Protein AF-A0AA39WUG6-F1 (afdb_monomer_lite)

Organism: NCBI:txid252184

Foldseek 3Di:
DDVVVVVVVVVVVVVVVVVVVVVVCVQQPPVPPPCSCSNVVVVCVVVVVVVVVVVVVVVVVVVVVVD

Sequence (67 aa):
MWPEARAIAVALPSCAGNAGNIYGAYLFPAESAPKYLIGFGMFSGTLGLGAAVLVLFHCLMMRRKQD

Secondary structure (DSSP, 8-state):
--HHHHHHHHHHHHHHHHHHHHHHHHHS-GGGTTT-HHHHHHHHHHHHHHHHHHHHHHHHHHHHT--

Structure (mmCIF, N/CA/C/O backbone):
data_AF-A0AA39WUG6-F1
#
_entry.id   AF-A0AA39WUG6-F1
#
loop_
_atom_site.group_PDB
_atom_site.id
_atom_site.type_symbol
_atom_site.label_atom_id
_atom_site.label_alt_id
_atom_site.label_comp_id
_atom_site.label_asym_id
_atom_site.label_entity_id
_atom_site.label_seq_id
_atom_site.pdbx_PDB_ins_code
_atom_site.Cartn_x
_atom_site.Cartn_y
_atom_site.Cartn_z
_atom_site.occupancy
_atom_site.B_iso_or_equiv
_atom_site.auth_seq_id
_atom_site.auth_comp_id
_atom_site.auth_asym_id
_atom_site.auth_atom_id
_atom_site.pdbx_PDB_model_num
ATOM 1 N N . MET A 1 1 ? -28.170 3.927 1.264 1.00 56.59 1 MET A N 1
ATOM 2 C CA . MET A 1 1 ? -26.725 4.113 0.980 1.00 56.59 1 MET A CA 1
ATOM 3 C C . MET A 1 1 ? -26.594 4.798 -0.371 1.00 56.59 1 MET A C 1
ATOM 5 O O . MET A 1 1 ? -27.294 4.380 -1.280 1.00 56.59 1 MET A O 1
ATOM 9 N N . TRP A 1 2 ? -25.815 5.875 -0.480 1.00 81.38 2 TRP A N 1
ATOM 10 C CA . TRP A 1 2 ? -25.820 6.783 -1.638 1.00 81.38 2 TRP A CA 1
ATOM 11 C C . TRP A 1 2 ? -25.135 6.111 -2.848 1.00 81.38 2 TRP A C 1
ATOM 13 O O . TRP A 1 2 ? -23.945 5.785 -2.748 1.00 81.38 2 TRP A O 1
ATOM 23 N N . PRO A 1 3 ? -25.859 5.813 -3.948 1.00 89.12 3 PRO A N 1
ATOM 24 C CA . PRO A 1 3 ? -25.319 5.087 -5.103 1.00 89.12 3 PRO A CA 1
ATOM 25 C C . PRO A 1 3 ? -24.084 5.743 -5.728 1.00 89.12 3 PRO A C 1
ATOM 27 O O . PRO A 1 3 ? -23.173 5.045 -6.169 1.00 89.12 3 PRO A O 1
ATOM 30 N N . GLU A 1 4 ? -24.035 7.071 -5.712 1.00 87.69 4 GLU A N 1
ATOM 31 C CA . GLU A 1 4 ? -22.975 7.909 -6.265 1.00 87.69 4 GLU A CA 1
ATOM 32 C C . GLU A 1 4 ? -21.673 7.708 -5.487 1.00 87.69 4 GLU A C 1
ATOM 34 O O . GLU A 1 4 ? -20.631 7.406 -6.067 1.00 87.69 4 GLU A O 1
ATOM 39 N N . ALA A 1 5 ? -21.745 7.770 -4.154 1.00 89.88 5 ALA A N 1
ATOM 40 C CA . ALA A 1 5 ? -20.597 7.523 -3.285 1.00 89.88 5 ALA A CA 1
ATOM 41 C C . ALA A 1 5 ? -20.047 6.099 -3.464 1.00 89.88 5 ALA A C 1
ATOM 43 O O . ALA A 1 5 ? -18.834 5.893 -3.471 1.00 89.88 5 ALA A O 1
ATOM 44 N N . ARG A 1 6 ? -20.928 5.110 -3.668 1.00 89.00 6 ARG A N 1
ATOM 45 C CA . ARG A 1 6 ? -20.523 3.722 -3.925 1.00 89.00 6 ARG A CA 1
ATOM 46 C C . ARG A 1 6 ? -19.845 3.563 -5.287 1.00 89.00 6 ARG A C 1
ATOM 48 O O . ARG A 1 6 ? -18.849 2.854 -5.376 1.00 89.00 6 ARG A O 1
ATOM 55 N N . ALA A 1 7 ? -20.361 4.213 -6.328 1.00 90.50 7 ALA A N 1
ATOM 56 C CA . ALA A 1 7 ? -19.754 4.181 -7.656 1.00 90.50 7 ALA A CA 1
ATOM 57 C C . ALA A 1 7 ? -18.332 4.765 -7.629 1.00 90.50 7 ALA A C 1
ATOM 59 O O . ALA A 1 7 ? -17.405 4.148 -8.149 1.00 90.50 7 ALA A O 1
ATOM 60 N N . ILE A 1 8 ? -18.143 5.895 -6.938 1.00 90.69 8 ILE A N 1
ATOM 61 C CA . ILE A 1 8 ? -16.827 6.527 -6.754 1.00 90.69 8 ILE A CA 1
ATOM 62 C C . ILE A 1 8 ? -15.889 5.608 -5.955 1.00 90.69 8 ILE A C 1
ATOM 64 O O . ILE A 1 8 ? -14.747 5.391 -6.359 1.00 90.69 8 ILE A O 1
ATOM 68 N N . ALA A 1 9 ? -16.377 5.018 -4.858 1.00 92.06 9 ALA A N 1
ATOM 69 C CA . ALA A 1 9 ? -15.586 4.128 -4.008 1.00 92.06 9 ALA A CA 1
ATOM 70 C C . ALA A 1 9 ? -15.082 2.872 -4.738 1.00 92.06 9 ALA A C 1
ATOM 72 O O . ALA A 1 9 ? -14.020 2.362 -4.396 1.00 92.06 9 ALA A O 1
ATOM 73 N N . VAL A 1 10 ? -15.816 2.381 -5.741 1.00 91.31 10 VAL A N 1
ATOM 74 C CA . VAL A 1 10 ? -15.403 1.228 -6.559 1.00 91.31 10 VAL A CA 1
ATOM 75 C C . VAL A 1 10 ? -14.510 1.652 -7.727 1.00 91.31 10 VAL A C 1
ATOM 77 O O . VAL A 1 10 ? -13.543 0.960 -8.037 1.00 91.31 10 VAL A O 1
ATOM 80 N N . ALA A 1 11 ? -14.786 2.799 -8.353 1.00 93.44 11 ALA A N 1
ATOM 81 C CA . ALA A 1 11 ? -14.002 3.290 -9.485 1.00 93.44 11 ALA A CA 1
ATOM 82 C C . ALA A 1 11 ? -12.550 3.625 -9.099 1.00 93.44 11 ALA A C 1
ATOM 84 O O . ALA A 1 11 ? -11.628 3.333 -9.860 1.00 93.44 11 ALA A O 1
ATOM 85 N N . LEU A 1 12 ? -12.329 4.199 -7.911 1.00 93.88 12 LEU A N 1
ATOM 86 C CA . LEU A 1 12 ? -10.999 4.621 -7.459 1.00 93.88 12 LEU A CA 1
ATOM 87 C C . LEU A 1 12 ? -9.979 3.460 -7.370 1.00 93.88 12 LEU A C 1
ATOM 89 O O . LEU A 1 12 ? -8.924 3.569 -8.001 1.00 93.88 12 LEU A O 1
ATOM 93 N N . PRO A 1 13 ? -10.258 2.333 -6.679 1.00 91.19 13 PRO A N 1
ATOM 94 C CA . PRO A 1 13 ? -9.373 1.166 -6.676 1.00 91.19 13 PRO A CA 1
ATOM 95 C C . PRO A 1 13 ? -9.107 0.597 -8.072 1.00 91.19 13 PRO A C 1
ATOM 97 O O . PRO A 1 13 ? -7.979 0.212 -8.374 1.00 91.19 13 PRO A O 1
ATOM 100 N N . SER A 1 14 ? -10.120 0.566 -8.942 1.00 92.94 14 SER A N 1
ATOM 101 C CA . SER A 1 14 ? -9.966 0.074 -10.315 1.00 92.94 14 SER A CA 1
ATOM 102 C C . SER A 1 14 ? -9.033 0.960 -11.144 1.00 92.94 14 SER A C 1
ATOM 104 O O . SER A 1 14 ? -8.164 0.448 -11.851 1.00 92.94 14 SER A O 1
ATOM 106 N N . CYS A 1 15 ? -9.153 2.285 -11.029 1.00 92.81 15 CYS A N 1
ATOM 107 C CA . CYS A 1 15 ? -8.231 3.229 -11.664 1.00 92.81 15 CYS A CA 1
ATOM 108 C C . CYS A 1 15 ? -6.798 3.065 -11.136 1.00 92.81 15 CYS A C 1
ATOM 110 O O . CYS A 1 15 ? -5.859 3.012 -11.929 1.00 92.81 15 CYS A O 1
ATOM 112 N N . ALA A 1 16 ? -6.624 2.923 -9.818 1.00 90.31 16 ALA A N 1
ATOM 113 C CA . ALA A 1 16 ? -5.317 2.690 -9.205 1.00 90.31 16 ALA A CA 1
ATOM 114 C C . ALA A 1 16 ? -4.674 1.369 -9.671 1.00 90.31 16 ALA A C 1
ATOM 116 O O . ALA A 1 16 ? -3.475 1.334 -9.943 1.00 90.31 16 ALA A O 1
ATOM 117 N N . GLY A 1 17 ? -5.463 0.302 -9.834 1.00 86.38 17 GLY A N 1
ATOM 118 C CA . GLY A 1 17 ? -4.987 -0.973 -10.379 1.00 86.38 17 GLY A CA 1
ATOM 119 C C . GLY A 1 17 ? -4.496 -0.855 -11.824 1.00 86.38 17 GLY A C 1
ATOM 120 O O . GLY A 1 17 ? -3.413 -1.337 -12.154 1.00 86.38 17 GLY A O 1
ATOM 121 N N . ASN A 1 18 ? -5.244 -0.146 -12.675 1.00 90.38 18 ASN A N 1
ATOM 122 C CA . ASN A 1 18 ? -4.822 0.116 -14.053 1.00 90.38 18 ASN A CA 1
ATOM 123 C C . ASN A 1 18 ? -3.558 0.988 -14.121 1.00 90.38 18 ASN A C 1
ATOM 125 O O . ASN A 1 18 ? -2.669 0.703 -14.922 1.00 90.38 18 ASN A O 1
ATOM 129 N N . ALA A 1 19 ? -3.429 1.993 -13.249 1.00 87.50 19 ALA A N 1
ATOM 130 C CA . ALA A 1 19 ? -2.197 2.772 -13.127 1.00 87.50 19 ALA A CA 1
ATOM 131 C C . ALA A 1 19 ? -1.013 1.885 -12.704 1.00 87.50 19 ALA A C 1
ATOM 133 O O . ALA A 1 19 ? 0.055 1.943 -13.312 1.00 87.50 19 ALA A O 1
ATOM 134 N N . GLY A 1 20 ? -1.214 1.004 -11.719 1.00 84.06 20 GLY A N 1
ATOM 135 C CA . GLY A 1 20 ? -0.210 0.048 -11.248 1.00 84.06 20 GLY A CA 1
ATOM 136 C C . GLY A 1 20 ? 0.348 -0.862 -12.346 1.00 84.06 20 GLY A C 1
ATOM 137 O O . GLY A 1 20 ? 1.543 -1.135 -12.342 1.00 84.06 20 GLY A O 1
ATOM 138 N N . ASN A 1 21 ? -0.465 -1.270 -13.327 1.00 81.56 21 ASN A N 1
ATOM 139 C CA . ASN A 1 21 ? 0.008 -2.060 -14.473 1.00 81.56 21 ASN A CA 1
ATOM 140 C C . ASN A 1 21 ? 1.016 -1.298 -15.347 1.00 81.56 21 ASN A C 1
ATOM 142 O O . ASN A 1 21 ? 2.001 -1.880 -15.797 1.00 81.56 21 ASN A O 1
ATOM 146 N N . ILE A 1 22 ? 0.805 0.005 -15.551 1.00 84.06 22 ILE A N 1
ATOM 147 C CA . ILE A 1 22 ? 1.738 0.855 -16.303 1.00 84.06 22 ILE A CA 1
ATOM 148 C C . ILE A 1 22 ? 3.037 1.032 -15.504 1.00 84.06 22 ILE A C 1
ATOM 150 O O . ILE A 1 22 ? 4.130 0.911 -16.055 1.00 84.06 22 ILE A O 1
ATOM 154 N N . TYR A 1 23 ? 2.933 1.243 -14.188 1.00 76.94 23 TYR A N 1
ATOM 155 C CA . TYR A 1 23 ? 4.100 1.336 -13.304 1.00 76.94 23 TYR A CA 1
ATOM 156 C C . TYR A 1 23 ? 4.858 0.009 -13.164 1.00 76.94 23 TYR A C 1
ATOM 158 O O . TYR A 1 23 ? 6.079 0.014 -13.023 1.00 76.94 23 TYR A O 1
ATOM 166 N N . GLY A 1 24 ? 4.170 -1.129 -13.259 1.00 69.38 24 GLY A N 1
ATOM 167 C CA . GLY A 1 24 ? 4.769 -2.460 -13.198 1.00 69.38 24 GLY A CA 1
ATOM 168 C C . GLY A 1 24 ? 5.840 -2.679 -14.268 1.00 69.38 24 GLY A C 1
ATOM 169 O O . GLY A 1 24 ? 6.875 -3.268 -13.974 1.00 69.38 24 GLY A O 1
ATOM 170 N N . ALA A 1 25 ? 5.661 -2.125 -15.472 1.00 72.31 25 ALA A N 1
ATOM 171 C CA . ALA A 1 25 ? 6.664 -2.204 -16.537 1.00 72.31 25 ALA A CA 1
ATOM 172 C C . ALA A 1 25 ? 7.990 -1.506 -16.169 1.00 72.31 25 ALA A C 1
ATOM 174 O O . ALA A 1 25 ? 9.059 -1.973 -16.552 1.00 72.31 25 ALA A O 1
ATOM 175 N N . TYR A 1 26 ? 7.934 -0.432 -15.375 1.00 67.56 26 TYR A N 1
ATOM 176 C CA . TYR A 1 26 ? 9.122 0.250 -14.847 1.00 67.56 26 TYR A CA 1
ATOM 177 C C . TYR A 1 26 ? 9.723 -0.462 -13.633 1.00 67.56 26 TYR A C 1
ATOM 179 O O . TYR A 1 26 ? 10.906 -0.308 -13.340 1.00 67.56 26 TYR A O 1
ATOM 187 N N . LEU A 1 27 ? 8.913 -1.251 -12.931 1.00 65.50 27 LEU A N 1
A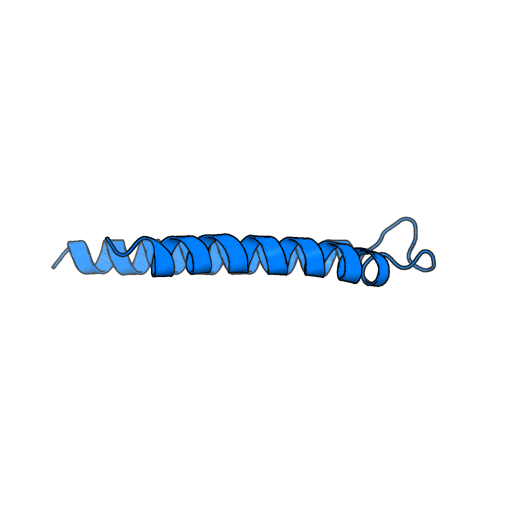TOM 188 C CA . LEU A 1 27 ? 9.320 -1.997 -11.748 1.00 65.50 27 LEU A CA 1
ATOM 189 C C . LEU A 1 27 ? 10.086 -3.288 -12.070 1.00 65.50 27 LEU A C 1
ATOM 191 O O . LEU A 1 27 ? 10.851 -3.785 -11.241 1.00 65.50 27 LEU A O 1
ATOM 195 N N . PHE A 1 28 ? 9.895 -3.817 -13.280 1.00 63.19 28 PHE A N 1
ATOM 196 C CA . PHE A 1 28 ? 10.604 -4.979 -13.809 1.00 63.19 28 PHE A CA 1
ATOM 197 C C . PHE A 1 28 ? 11.512 -4.587 -14.988 1.00 63.19 28 PHE A C 1
ATOM 199 O O . PHE A 1 28 ? 11.263 -5.010 -16.119 1.00 63.19 28 PHE A O 1
ATOM 206 N N . PRO A 1 29 ? 12.580 -3.796 -14.769 1.00 64.69 29 PRO A N 1
ATOM 207 C CA . PRO A 1 29 ? 13.504 -3.464 -15.845 1.00 64.69 29 PRO A CA 1
ATOM 208 C C . PRO A 1 29 ? 14.193 -4.736 -16.357 1.00 64.69 29 PRO A C 1
ATOM 210 O O . PRO A 1 29 ? 14.661 -5.564 -15.570 1.00 64.69 29 PRO A O 1
ATOM 213 N N . ALA A 1 30 ? 14.284 -4.883 -17.682 1.00 61.88 30 ALA A N 1
ATOM 214 C CA . ALA A 1 30 ? 14.929 -6.031 -18.331 1.00 61.88 30 ALA A CA 1
ATOM 215 C C . ALA A 1 30 ? 16.405 -6.201 -17.914 1.00 61.88 30 ALA A C 1
ATOM 217 O O . ALA A 1 30 ? 16.923 -7.313 -17.905 1.00 61.88 30 ALA A O 1
ATOM 218 N N . GLU A 1 31 ? 17.049 -5.110 -17.491 1.00 61.66 31 GLU A N 1
ATOM 219 C CA . GLU A 1 31 ? 18.426 -5.071 -16.987 1.00 61.66 31 GLU A CA 1
ATOM 220 C C . GLU A 1 31 ? 18.612 -5.818 -15.650 1.00 61.66 31 GLU A C 1
ATOM 222 O O . GLU A 1 31 ? 19.710 -6.257 -15.328 1.00 61.66 31 GLU A O 1
ATOM 227 N N . SER A 1 32 ? 17.536 -6.019 -14.877 1.00 58.69 32 SER A N 1
ATOM 228 C CA . SER A 1 32 ? 17.555 -6.742 -13.591 1.00 58.69 32 SER A CA 1
ATOM 229 C C . SER A 1 32 ? 17.104 -8.207 -13.696 1.00 58.69 32 SER A C 1
ATOM 231 O O . SER A 1 32 ? 16.876 -8.875 -12.676 1.00 58.69 32 SER A O 1
ATOM 233 N N . ALA A 1 33 ? 16.953 -8.723 -14.918 1.00 56.56 33 ALA A N 1
ATOM 234 C CA . ALA A 1 33 ? 16.673 -10.133 -15.157 1.00 56.56 33 ALA A CA 1
ATOM 235 C C . ALA A 1 33 ? 17.883 -11.003 -14.748 1.00 56.56 33 ALA A C 1
ATOM 237 O O . ALA A 1 33 ? 19.025 -10.590 -14.944 1.00 56.56 33 ALA A O 1
ATOM 238 N N . PRO A 1 34 ? 17.688 -12.210 -14.178 1.00 63.78 34 PRO A N 1
ATOM 239 C CA . PRO A 1 34 ? 16.425 -12.933 -13.975 1.00 63.78 34 PRO A CA 1
ATOM 240 C C . PRO A 1 34 ? 15.805 -12.745 -12.579 1.00 63.78 34 PRO A C 1
ATOM 242 O O . PRO A 1 34 ? 14.746 -13.297 -12.292 1.00 63.78 34 PRO A O 1
ATOM 245 N N . LYS A 1 35 ? 16.489 -12.037 -11.673 1.00 61.34 35 LYS A N 1
ATOM 246 C CA . LYS A 1 35 ? 16.184 -12.071 -10.235 1.00 61.34 35 LYS A CA 1
ATOM 247 C C . LYS A 1 35 ? 15.186 -10.997 -9.791 1.00 61.34 35 LYS A C 1
ATOM 249 O O . LYS A 1 35 ? 14.597 -11.164 -8.729 1.00 61.34 35 LYS A O 1
ATOM 254 N N . TYR A 1 36 ? 15.006 -9.921 -10.571 1.00 66.44 36 TYR A N 1
ATOM 255 C CA . TYR A 1 36 ? 14.002 -8.859 -10.369 1.00 66.44 36 TYR A CA 1
ATOM 256 C C . TYR A 1 36 ? 13.813 -8.439 -8.900 1.00 66.44 36 TYR A C 1
ATOM 258 O O . TYR A 1 36 ? 12.692 -8.271 -8.417 1.00 66.44 36 TYR A O 1
ATOM 266 N N . LEU A 1 37 ? 14.925 -8.283 -8.173 1.00 66.31 37 LEU A N 1
ATOM 267 C CA . LEU A 1 37 ? 14.923 -8.095 -6.716 1.00 66.31 37 LEU A CA 1
ATOM 268 C C . LEU A 1 37 ? 14.150 -6.842 -6.290 1.00 66.31 37 LEU A C 1
ATOM 270 O O . LEU A 1 37 ? 13.533 -6.833 -5.229 1.00 66.31 37 LEU A O 1
ATOM 274 N N . ILE A 1 38 ? 14.146 -5.812 -7.139 1.00 73.38 38 ILE A N 1
ATOM 275 C CA . ILE A 1 38 ? 13.433 -4.552 -6.907 1.00 73.38 38 ILE A CA 1
ATOM 276 C C . ILE A 1 38 ? 11.918 -4.776 -6.979 1.00 73.38 38 ILE A C 1
ATOM 278 O O . ILE A 1 38 ? 11.202 -4.429 -6.040 1.00 73.38 38 ILE A O 1
ATOM 282 N N . GLY A 1 39 ? 11.434 -5.424 -8.044 1.00 73.25 39 GLY A N 1
ATOM 283 C CA . GLY A 1 39 ? 10.019 -5.760 -8.188 1.00 73.25 39 GLY A CA 1
ATOM 284 C C . GLY A 1 39 ? 9.538 -6.690 -7.074 1.00 73.25 39 GLY A C 1
ATOM 285 O O . GLY A 1 39 ? 8.547 -6.402 -6.405 1.00 73.25 39 GLY A O 1
ATOM 286 N N . PHE A 1 40 ? 10.286 -7.761 -6.798 1.00 77.00 40 PHE A N 1
ATOM 287 C CA . PHE A 1 40 ? 9.953 -8.707 -5.732 1.00 77.00 40 PHE A CA 1
ATOM 288 C C . PHE A 1 40 ? 9.944 -8.053 -4.341 1.00 77.00 40 PHE A C 1
ATOM 290 O O . PHE A 1 40 ? 9.021 -8.277 -3.555 1.00 77.00 40 PHE A O 1
ATOM 297 N N . GLY A 1 41 ? 10.937 -7.211 -4.041 1.00 80.12 41 GLY A N 1
ATOM 298 C CA . GLY A 1 41 ? 11.034 -6.480 -2.778 1.00 80.12 41 GLY A CA 1
ATOM 299 C C . GLY A 1 41 ? 9.882 -5.497 -2.575 1.00 80.12 41 GLY A C 1
ATOM 300 O O . GLY A 1 41 ? 9.304 -5.445 -1.493 1.00 80.12 41 GLY A O 1
ATOM 301 N N . MET A 1 42 ? 9.480 -4.772 -3.622 1.00 79.44 42 MET A N 1
ATOM 302 C CA . MET A 1 42 ? 8.357 -3.842 -3.519 1.00 79.44 42 MET A CA 1
ATOM 303 C C . MET A 1 42 ? 7.035 -4.578 -3.284 1.00 79.44 42 MET A C 1
ATOM 305 O O . MET A 1 42 ? 6.303 -4.223 -2.362 1.00 79.44 42 MET A O 1
ATOM 309 N N . PHE A 1 43 ? 6.72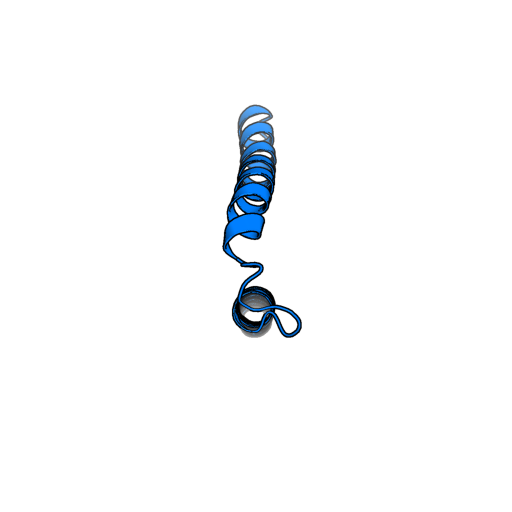5 -5.626 -4.056 1.00 82.69 43 PHE A N 1
ATOM 310 C CA . PHE A 1 43 ? 5.479 -6.378 -3.862 1.00 82.69 43 PHE A CA 1
ATOM 311 C C . PHE A 1 43 ? 5.426 -7.059 -2.491 1.00 82.69 43 PHE A C 1
ATOM 313 O O . PHE A 1 43 ? 4.439 -6.902 -1.771 1.00 82.69 43 PHE A O 1
ATOM 320 N N . SER A 1 44 ? 6.491 -7.760 -2.094 1.00 85.06 44 SER A N 1
ATOM 321 C CA . SER A 1 44 ? 6.556 -8.413 -0.779 1.00 85.06 44 SER A CA 1
ATOM 322 C C . SER A 1 44 ? 6.506 -7.412 0.380 1.00 85.06 44 SER A C 1
ATOM 324 O O . SER A 1 44 ? 5.804 -7.660 1.359 1.00 85.06 44 SER A O 1
ATOM 326 N N . GLY A 1 45 ? 7.161 -6.253 0.257 1.00 87.12 45 GLY A N 1
ATOM 327 C CA . GLY A 1 45 ? 7.105 -5.185 1.254 1.00 87.12 45 GLY A CA 1
ATOM 328 C C . GLY A 1 45 ? 5.713 -4.569 1.384 1.00 87.12 45 GLY A C 1
ATOM 329 O O . GLY A 1 45 ? 5.213 -4.410 2.496 1.00 87.12 45 GLY A O 1
ATOM 330 N N . THR A 1 46 ? 5.048 -4.281 0.263 1.00 88.38 46 THR A N 1
ATOM 331 C CA . THR A 1 46 ? 3.710 -3.663 0.272 1.00 88.38 46 THR A CA 1
ATOM 332 C C . THR A 1 46 ? 2.655 -4.623 0.833 1.00 88.38 46 THR A C 1
ATOM 334 O O . THR A 1 46 ? 1.823 -4.227 1.649 1.00 88.38 46 THR A O 1
ATOM 337 N N . LEU A 1 47 ? 2.725 -5.905 0.458 1.00 88.88 47 LEU A N 1
ATOM 338 C CA . LEU A 1 47 ? 1.858 -6.956 0.999 1.00 88.88 47 LEU A CA 1
ATOM 339 C C . LEU A 1 47 ? 2.131 -7.212 2.486 1.00 88.88 47 LEU A C 1
ATOM 341 O O . LEU A 1 47 ? 1.192 -7.313 3.275 1.00 88.88 47 LEU A O 1
ATOM 345 N N . GLY A 1 48 ? 3.406 -7.277 2.879 1.00 91.88 48 GLY A N 1
ATOM 346 C CA . GLY A 1 48 ? 3.819 -7.482 4.266 1.00 91.88 48 GLY A CA 1
ATOM 347 C C . GLY A 1 48 ? 3.379 -6.341 5.184 1.00 91.88 48 GLY A C 1
ATOM 348 O O . GLY A 1 48 ? 2.825 -6.593 6.253 1.00 91.88 48 GLY A O 1
ATOM 349 N N . LEU A 1 49 ? 3.544 -5.089 4.747 1.00 93.38 49 LEU A N 1
ATOM 350 C CA . LEU A 1 49 ? 3.055 -3.914 5.470 1.00 93.38 49 LEU A CA 1
ATOM 351 C C . LEU A 1 49 ? 1.527 -3.949 5.609 1.00 93.38 49 LEU A C 1
ATOM 353 O O . LEU A 1 49 ? 1.008 -3.748 6.705 1.00 93.38 49 LEU A O 1
ATOM 357 N N . GLY A 1 50 ? 0.804 -4.243 4.523 1.00 90.25 50 GLY A N 1
ATOM 358 C CA . GLY A 1 50 ? -0.656 -4.355 4.547 1.00 90.25 50 GLY A CA 1
ATOM 359 C C . GLY A 1 50 ? -1.143 -5.415 5.538 1.00 90.25 50 GLY A C 1
ATOM 360 O O . GLY A 1 50 ? -2.029 -5.146 6.350 1.00 90.25 50 GLY A O 1
ATOM 361 N N . ALA A 1 51 ? -0.513 -6.592 5.537 1.00 92.94 51 ALA A N 1
ATOM 362 C CA . ALA A 1 51 ? -0.801 -7.649 6.499 1.00 92.94 51 ALA A CA 1
ATOM 363 C C . ALA A 1 51 ? -0.498 -7.214 7.942 1.00 92.94 51 ALA A C 1
ATOM 365 O O . ALA A 1 51 ? -1.323 -7.428 8.828 1.00 92.94 51 ALA A O 1
ATOM 366 N N . ALA A 1 52 ? 0.638 -6.553 8.185 1.00 95.00 52 ALA A N 1
ATOM 367 C CA . ALA A 1 52 ? 1.001 -6.057 9.511 1.00 95.00 52 ALA A CA 1
ATOM 368 C C . ALA A 1 52 ? -0.009 -5.028 10.043 1.00 95.00 52 ALA A C 1
ATOM 370 O O . ALA A 1 52 ? -0.410 -5.104 11.203 1.00 95.00 52 ALA A O 1
ATOM 371 N N . VAL A 1 53 ? -0.471 -4.105 9.194 1.00 94.81 53 VAL A N 1
ATOM 372 C CA . VAL A 1 53 ? -1.500 -3.117 9.554 1.00 94.81 53 VAL A CA 1
ATOM 373 C C . VAL A 1 53 ? -2.832 -3.799 9.868 1.00 94.81 53 VAL A C 1
ATOM 375 O O . VAL A 1 53 ? -3.470 -3.445 10.858 1.00 94.81 53 VAL A O 1
ATOM 378 N N . LEU A 1 54 ? -3.242 -4.798 9.082 1.00 93.00 54 LEU A N 1
ATOM 379 C CA . LEU A 1 54 ? -4.465 -5.561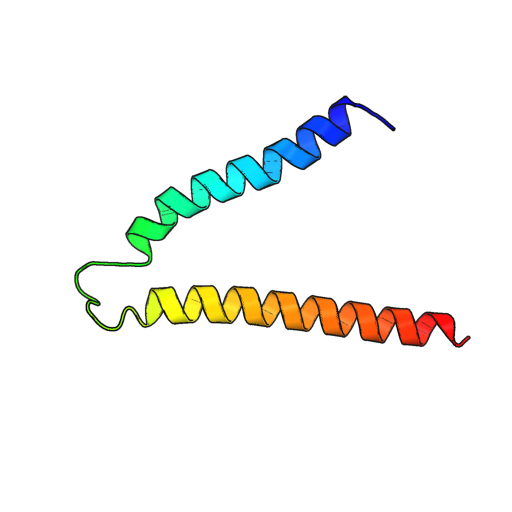 9.345 1.00 93.00 54 LEU A CA 1
ATOM 380 C C . LEU A 1 54 ? -4.387 -6.337 10.661 1.00 93.00 54 LEU A C 1
ATOM 382 O O . LEU A 1 54 ? -5.333 -6.299 11.445 1.00 93.00 54 LEU A O 1
ATOM 386 N N . VAL A 1 55 ? -3.260 -6.999 10.930 1.00 95.00 55 VAL A N 1
ATOM 387 C CA . VAL A 1 55 ? -3.025 -7.707 12.195 1.00 95.00 55 VAL A CA 1
ATOM 388 C C . VAL A 1 55 ? -3.045 -6.725 13.363 1.00 95.00 55 VAL A C 1
ATOM 390 O O . VAL A 1 55 ? -3.731 -6.972 14.351 1.00 95.00 55 VAL A O 1
ATOM 393 N N . LEU A 1 56 ? -2.364 -5.582 13.242 1.00 94.75 56 LEU A N 1
ATOM 394 C CA . LEU A 1 56 ? -2.361 -4.542 14.268 1.00 94.75 56 LEU A CA 1
ATOM 395 C C . LEU A 1 56 ? -3.779 -4.034 14.542 1.00 94.75 56 LEU A C 1
ATOM 397 O O . LEU A 1 56 ? -4.204 -3.983 15.693 1.00 94.75 56 LEU A O 1
ATOM 401 N N . PHE A 1 57 ? -4.527 -3.700 13.492 1.00 92.94 57 PHE A N 1
ATOM 402 C CA . PHE A 1 57 ? -5.907 -3.244 13.606 1.00 92.94 57 PHE A CA 1
ATOM 403 C C . PHE A 1 57 ? -6.798 -4.300 14.266 1.00 92.94 57 PHE A C 1
ATOM 405 O O . PHE A 1 57 ? -7.557 -3.982 15.180 1.00 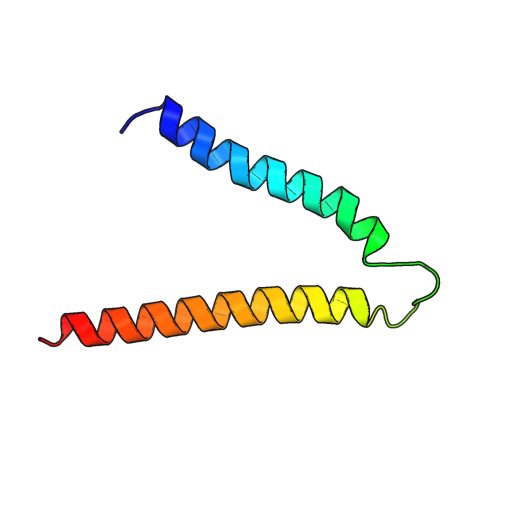92.94 57 PHE A O 1
ATOM 412 N N . HIS A 1 58 ? -6.656 -5.565 13.866 1.00 91.50 58 HIS A N 1
ATOM 413 C CA . HIS A 1 58 ? -7.386 -6.679 14.457 1.00 91.50 58 HIS A CA 1
ATOM 414 C C . HIS A 1 58 ? -7.059 -6.843 15.949 1.00 91.50 58 HIS A C 1
ATOM 416 O O . HIS A 1 58 ? -7.968 -6.895 16.774 1.00 91.50 58 HIS A O 1
ATOM 422 N N . CYS A 1 59 ? -5.779 -6.825 16.328 1.00 91.81 59 CYS A N 1
ATOM 423 C CA . CYS A 1 59 ? -5.351 -6.895 17.725 1.00 91.81 59 CYS A CA 1
ATOM 424 C C . CYS A 1 59 ? -5.871 -5.713 18.557 1.00 91.81 59 CYS A C 1
ATOM 426 O O . CYS A 1 59 ? -6.323 -5.904 19.686 1.00 91.81 59 CYS A O 1
ATOM 428 N N . LEU A 1 60 ? -5.834 -4.492 18.014 1.00 90.25 60 LEU A N 1
ATOM 429 C CA . LEU A 1 60 ? -6.350 -3.300 18.690 1.00 90.25 60 LEU A CA 1
ATOM 430 C C . LEU A 1 60 ? -7.872 -3.359 18.867 1.00 90.25 60 LEU A C 1
ATOM 432 O O . LEU A 1 60 ? -8.374 -3.005 19.930 1.00 90.25 60 LEU A O 1
ATOM 436 N N . MET A 1 61 ? -8.613 -3.842 17.868 1.00 88.00 61 MET A N 1
ATOM 437 C CA . MET A 1 61 ? -10.062 -4.021 17.980 1.00 88.00 61 MET A CA 1
ATOM 438 C C . MET A 1 61 ? -10.445 -5.105 18.987 1.00 88.00 61 MET A C 1
ATOM 440 O O . MET A 1 61 ? -11.379 -4.906 19.760 1.00 88.00 61 MET A O 1
ATOM 444 N N . MET A 1 62 ? -9.712 -6.220 19.022 1.00 83.00 62 MET A N 1
ATOM 445 C CA . MET A 1 62 ? -9.941 -7.283 20.004 1.00 83.00 62 MET A CA 1
ATOM 446 C C . MET A 1 62 ? -9.669 -6.794 21.432 1.00 83.00 62 MET A C 1
ATOM 448 O O . MET A 1 62 ? -10.424 -7.129 22.337 1.00 83.00 62 MET A O 1
ATOM 452 N N . ARG A 1 63 ? -8.672 -5.919 21.626 1.00 73.88 63 ARG A N 1
ATOM 453 C CA . ARG A 1 63 ? -8.412 -5.268 22.922 1.00 73.88 63 ARG A CA 1
ATOM 454 C C . ARG A 1 63 ? -9.553 -4.360 23.385 1.00 73.88 63 ARG A C 1
ATOM 456 O O . ARG A 1 63 ? 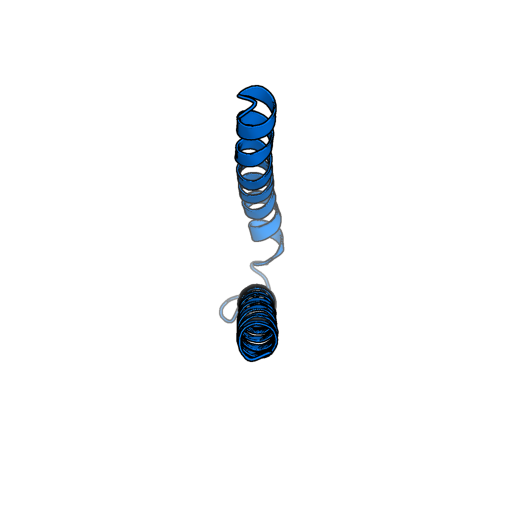-9.855 -4.355 24.565 1.00 73.88 63 ARG A O 1
ATOM 463 N N . ARG A 1 64 ? -10.209 -3.632 22.472 1.00 68.31 64 ARG A N 1
ATOM 464 C CA . ARG A 1 64 ? -11.323 -2.719 22.807 1.00 68.31 64 ARG A CA 1
ATOM 465 C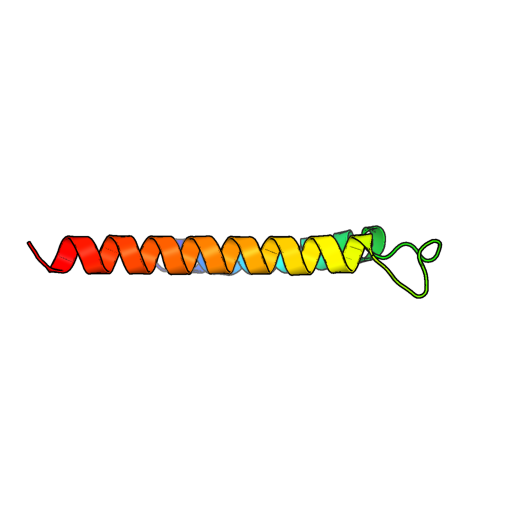 C . ARG A 1 64 ? -12.652 -3.413 23.099 1.00 68.31 64 ARG A C 1
ATOM 467 O O . ARG A 1 64 ? -13.566 -2.756 23.572 1.00 68.31 64 ARG A O 1
ATOM 474 N N . LYS A 1 65 ? -12.793 -4.694 22.753 1.00 59.84 65 LYS A N 1
ATOM 475 C CA . LYS A 1 65 ? -14.028 -5.465 22.970 1.00 59.84 65 LYS A CA 1
ATOM 476 C C . LYS A 1 65 ? -14.057 -6.169 24.337 1.00 59.84 65 LYS A C 1
ATOM 478 O O . LYS A 1 65 ? -15.006 -6.895 24.612 1.00 59.84 65 LYS A O 1
ATOM 483 N N . GLN A 1 66 ? -12.999 -6.016 25.136 1.00 54.41 66 GLN A N 1
ATOM 484 C CA . GLN A 1 66 ? -12.797 -6.717 26.406 1.00 54.41 66 GLN A CA 1
ATOM 485 C C . GLN A 1 66 ? -12.972 -5.805 27.642 1.00 54.41 66 GLN A C 1
ATOM 487 O O . GLN A 1 66 ? -12.921 -6.320 28.757 1.00 54.41 66 GLN A O 1
ATOM 492 N N . ASP A 1 67 ? -13.213 -4.504 27.424 1.00 44.88 67 ASP A N 1
ATOM 493 C CA . ASP A 1 67 ? -13.731 -3.517 28.392 1.00 44.88 67 ASP A CA 1
ATOM 494 C C . ASP A 1 67 ? -15.256 -3.370 28.233 1.00 44.88 67 ASP A C 1
ATOM 496 O O . ASP A 1 67 ? -15.945 -3.126 29.249 1.00 44.88 67 ASP A O 1
#

pLDDT: mean 80.57, std 12.99, range [44.88, 95.0]

Radius of gyration: 17.9 Å; chains: 1; bounding box: 45×21×47 Å